Protein AF-C8KHY8-F1 (afdb_monomer)

Radius of gyration: 14.23 Å; Cα contacts (8 Å, |Δi|>4): 72; chains: 1; bounding box: 24×21×41 Å

Foldseek 3Di:
DKDKDWDDDPPDDAQDWTWIAIPVGDIDIDTDNRHDPVVVQQVNLVHPVSSVVVVVD

Nearest PDB structures (foldseek):
  2b3y-assembly2_B  TM=9.697E-01  e=9.473E-05  Homo sapiens
  3snp-assembly2_B  TM=9.794E-01  e=1.686E-04  Oryctolagus cuniculus
  3sn2-assembly1_A  TM=9.611E-01  e=1.483E-04  Oryctolagus cuniculus
  1ikv-assembly1_A  TM=4.595E-01  e=4.440E-01  Human immunodeficiency virus 1
  3t19-assembly1_A  TM=4.027E-01  e=7.900E-01  HIV-1 M:B_HXB2R

Structure (mmCIF, N/CA/C/O backbone):
data_AF-C8KHY8-F1
#
_entry.id   AF-C8KHY8-F1
#
loop_
_atom_site.group_PDB
_atom_site.id
_atom_site.type_symbol
_atom_site.label_atom_id
_atom_site.label_alt_id
_atom_site.label_comp_id
_atom_site.label_asym_id
_atom_site.label_entity_id
_atom_site.label_seq_id
_atom_site.pdbx_PDB_ins_code
_atom_site.Cartn_x
_atom_site.Cartn_y
_atom_site.Cartn_z
_atom_site.occupancy
_atom_site.B_iso_or_equiv
_atom_site.auth_seq_id
_atom_site.auth_comp_id
_atom_site.auth_asym_id
_atom_site.auth_atom_id
_atom_site.pdbx_PDB_model_num
ATOM 1 N N . THR A 1 1 ? -7.093 -9.332 21.649 1.00 76.06 1 THR A N 1
ATOM 2 C CA . THR A 1 1 ? -6.313 -9.248 20.401 1.00 76.06 1 THR A CA 1
ATOM 3 C C . THR A 1 1 ? -6.975 -8.192 19.561 1.00 76.06 1 THR A C 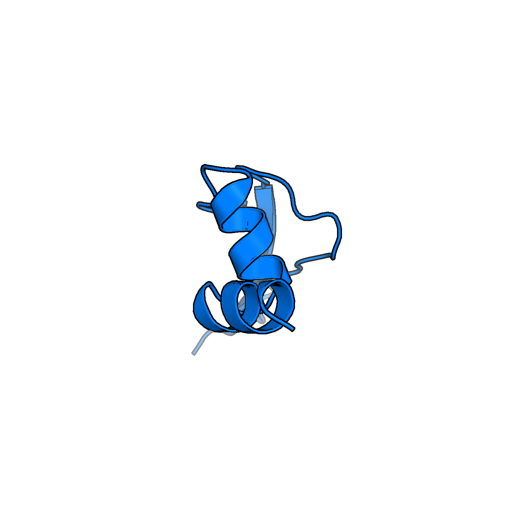1
ATOM 5 O O . THR A 1 1 ? -8.164 -8.341 19.327 1.00 76.06 1 THR A O 1
ATOM 8 N N . GLU A 1 2 ? -6.274 -7.120 19.212 1.00 87.62 2 GLU A N 1
ATOM 9 C CA . GLU A 1 2 ? -6.841 -6.027 18.407 1.00 87.62 2 GLU A CA 1
ATOM 10 C C . GLU A 1 2 ? -6.710 -6.350 16.917 1.00 87.62 2 GLU A C 1
ATOM 12 O O . GLU A 1 2 ? -5.720 -6.960 16.496 1.00 87.62 2 GLU A O 1
ATOM 17 N N . LYS A 1 3 ? -7.714 -5.970 16.124 1.00 92.44 3 LYS A N 1
ATOM 18 C CA . LYS A 1 3 ? -7.697 -6.112 14.664 1.00 92.44 3 LYS A CA 1
ATOM 19 C C . LYS A 1 3 ? -7.498 -4.746 14.027 1.00 92.44 3 LYS A C 1
ATOM 21 O O . LYS A 1 3 ? -8.220 -3.809 14.345 1.00 92.44 3 LYS A O 1
ATOM 26 N N . PHE A 1 4 ? -6.549 -4.664 13.099 1.00 94.12 4 PHE A N 1
ATOM 27 C CA . PHE A 1 4 ? -6.224 -3.445 12.365 1.00 94.12 4 PHE A CA 1
ATOM 28 C C . PHE A 1 4 ? -6.648 -3.595 10.907 1.00 94.12 4 PHE A C 1
ATOM 30 O O . PHE A 1 4 ? -6.155 -4.476 10.202 1.00 94.12 4 PHE A O 1
ATOM 37 N N . ASN A 1 5 ? -7.531 -2.715 10.453 1.00 92.62 5 ASN A N 1
ATOM 38 C CA . ASN A 1 5 ? -7.930 -2.591 9.061 1.00 92.62 5 ASN A CA 1
ATOM 39 C C . ASN A 1 5 ? -7.147 -1.440 8.431 1.00 92.62 5 ASN A C 1
ATOM 41 O O . ASN A 1 5 ? -7.286 -0.289 8.840 1.00 92.62 5 ASN A O 1
ATOM 45 N N . ILE A 1 6 ? -6.313 -1.757 7.443 1.00 91.75 6 ILE A N 1
ATOM 46 C CA . ILE A 1 6 ? -5.509 -0.777 6.711 1.00 91.75 6 ILE A CA 1
ATOM 47 C C . ILE A 1 6 ? -6.184 -0.570 5.358 1.00 91.75 6 ILE A C 1
ATOM 49 O O . ILE A 1 6 ? -6.173 -1.465 4.513 1.00 91.75 6 ILE A O 1
ATOM 53 N N . LEU A 1 7 ? -6.801 0.592 5.167 1.00 85.38 7 LEU A N 1
ATOM 54 C CA . LEU A 1 7 ? -7.515 0.918 3.936 1.00 85.38 7 LEU A CA 1
ATOM 55 C C . LEU A 1 7 ? -6.500 1.399 2.889 1.00 85.38 7 LEU A C 1
ATOM 57 O O . LEU A 1 7 ? -6.006 2.523 2.965 1.00 85.38 7 LEU A O 1
ATOM 61 N N . ILE A 1 8 ? -6.149 0.524 1.943 1.00 86.19 8 ILE A N 1
ATOM 62 C CA . ILE A 1 8 ? -5.237 0.825 0.829 1.00 86.19 8 ILE A CA 1
ATOM 63 C C . ILE A 1 8 ? -6.031 0.775 -0.475 1.00 86.19 8 ILE A C 1
ATOM 65 O O . ILE A 1 8 ? -6.738 -0.198 -0.731 1.00 86.19 8 ILE A O 1
ATOM 69 N N . ASP A 1 9 ? -5.888 1.816 -1.293 1.00 81.94 9 ASP A N 1
ATOM 70 C CA . ASP A 1 9 ? -6.468 1.920 -2.631 1.00 81.94 9 ASP A CA 1
ATOM 71 C C . ASP A 1 9 ? -5.407 1.759 -3.739 1.00 81.94 9 ASP A C 1
ATOM 73 O O . ASP A 1 9 ? -4.197 1.822 -3.502 1.00 81.94 9 ASP A O 1
ATOM 77 N N . ASP A 1 10 ? -5.857 1.564 -4.984 1.00 79.50 10 ASP A N 1
ATOM 78 C CA . ASP A 1 10 ? -4.972 1.431 -6.155 1.00 79.50 10 ASP A CA 1
ATOM 79 C C . ASP A 1 10 ? -4.235 2.740 -6.514 1.00 79.50 10 ASP A C 1
ATOM 81 O O . ASP A 1 10 ? -3.241 2.737 -7.260 1.00 79.50 10 ASP A O 1
ATOM 85 N N . SER A 1 11 ? -4.682 3.867 -5.949 1.00 84.31 11 SER A N 1
ATOM 86 C CA . SER A 1 11 ? -4.047 5.183 -6.062 1.00 84.31 11 SER A CA 1
ATOM 87 C C . SER A 1 11 ? -2.870 5.390 -5.105 1.00 84.31 11 SER A C 1
ATOM 89 O O . SER A 1 11 ? -2.393 6.516 -4.979 1.00 84.31 11 SER A O 1
ATOM 91 N N . LEU A 1 12 ? -2.344 4.316 -4.502 1.00 86.94 12 LEU A N 1
ATOM 92 C CA . LEU A 1 12 ? -1.185 4.371 -3.618 1.00 86.94 12 LEU A CA 1
ATOM 93 C C . LEU A 1 12 ? -0.012 5.155 -4.235 1.00 86.94 12 LEU A C 1
ATOM 95 O O . LEU A 1 12 ? 0.417 4.886 -5.364 1.00 86.94 12 LEU A O 1
ATOM 99 N N . THR A 1 13 ? 0.518 6.098 -3.459 1.00 91.12 13 THR A N 1
ATOM 100 C CA . THR A 1 13 ? 1.665 6.952 -3.781 1.00 91.12 13 THR A CA 1
ATOM 101 C C . THR A 1 13 ? 2.830 6.718 -2.817 1.00 91.12 13 THR A C 1
ATOM 103 O O . THR A 1 13 ? 2.690 6.138 -1.739 1.00 91.12 13 THR A O 1
ATOM 106 N N . VAL A 1 14 ? 4.019 7.160 -3.227 1.00 92.69 14 VAL A N 1
ATOM 107 C CA . VAL A 1 14 ? 5.231 7.144 -2.397 1.00 92.69 14 VAL A CA 1
ATOM 108 C C . VAL A 1 14 ? 5.000 8.000 -1.149 1.00 92.69 14 VAL A C 1
ATOM 110 O O . VAL A 1 14 ? 4.497 9.117 -1.256 1.00 92.69 14 VAL A O 1
ATOM 113 N N . LYS A 1 15 ? 5.387 7.495 0.030 1.00 92.62 15 LYS A N 1
ATOM 114 C CA . LYS A 1 15 ? 5.201 8.166 1.331 1.00 92.62 15 LYS A CA 1
ATOM 115 C C . LYS A 1 15 ? 3.749 8.591 1.608 1.00 92.62 15 LYS A C 1
ATOM 117 O O . LYS A 1 15 ? 3.508 9.603 2.265 1.00 92.62 15 LYS A O 1
ATOM 122 N N . GLN A 1 16 ? 2.772 7.822 1.127 1.00 90.88 16 GLN A N 1
ATOM 123 C CA . GLN A 1 16 ? 1.362 8.089 1.399 1.00 90.88 16 GLN A CA 1
ATOM 124 C C . GLN A 1 16 ? 1.037 7.904 2.880 1.00 90.88 16 GLN A C 1
ATOM 126 O O . GLN A 1 16 ? 1.50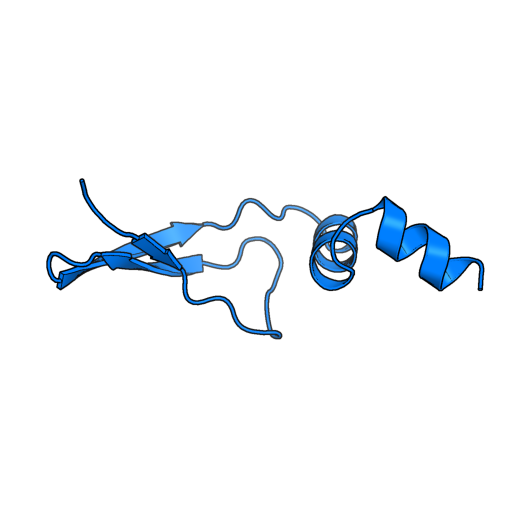0 6.955 3.517 1.00 90.88 16 GLN A O 1
ATOM 131 N N . ILE A 1 17 ? 0.192 8.786 3.407 1.00 93.25 17 ILE A N 1
ATOM 132 C CA . ILE A 1 17 ? -0.419 8.624 4.723 1.00 93.25 17 ILE A CA 1
ATOM 133 C C . ILE A 1 17 ? -1.717 7.835 4.543 1.00 93.25 17 ILE A C 1
ATOM 135 O O . ILE A 1 17 ? -2.587 8.260 3.785 1.00 93.25 17 ILE A O 1
ATOM 139 N N . VAL A 1 18 ? -1.844 6.708 5.239 1.00 92.31 18 VAL A N 1
ATOM 140 C CA . VAL A 1 18 ? -3.043 5.858 5.229 1.00 92.31 18 VAL A CA 1
ATOM 141 C C . VAL A 1 18 ? -3.710 5.870 6.597 1.00 92.31 18 VAL A C 1
ATOM 143 O O . VAL A 1 18 ? -3.049 6.036 7.625 1.00 92.3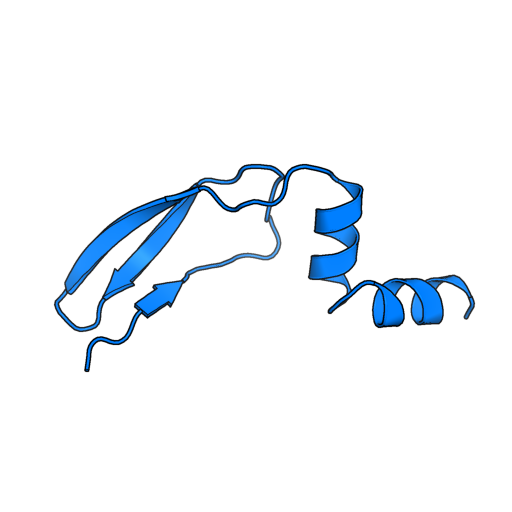1 18 VAL A O 1
ATOM 146 N N . GLU A 1 19 ? -5.030 5.728 6.606 1.00 93.06 19 GLU A N 1
ATOM 147 C CA . GLU A 1 19 ? -5.809 5.593 7.833 1.00 93.06 19 GLU A CA 1
ATOM 148 C C . GLU A 1 19 ? -5.921 4.113 8.207 1.00 93.06 19 GLU A C 1
ATOM 150 O O . GLU A 1 19 ? -6.197 3.255 7.366 1.00 93.06 19 GLU A O 1
ATOM 155 N N . VAL A 1 20 ? -5.667 3.826 9.479 1.00 92.81 20 VAL A N 1
ATOM 156 C CA . VAL A 1 20 ? -5.838 2.509 10.079 1.00 92.81 20 VAL A CA 1
ATOM 157 C C . VAL A 1 20 ? -7.004 2.594 11.044 1.00 92.81 20 VAL A C 1
ATOM 159 O O . VAL A 1 20 ? -7.024 3.457 11.923 1.00 92.81 20 VAL A O 1
ATOM 162 N N . GLU A 1 21 ? -7.959 1.688 10.882 1.00 93.81 21 GLU A N 1
ATOM 163 C CA . GLU A 1 21 ? -9.109 1.546 11.767 1.00 93.81 21 GLU A CA 1
ATOM 164 C C . GLU A 1 21 ? -8.930 0.306 12.638 1.00 93.81 21 GLU A C 1
ATOM 166 O O . GLU A 1 21 ? -8.583 -0.765 12.137 1.00 93.81 21 GLU A O 1
ATOM 171 N N . THR A 1 22 ? -9.169 0.432 13.940 1.00 92.56 22 THR A N 1
ATOM 172 C CA . THR A 1 22 ? -9.194 -0.718 14.847 1.00 92.56 22 THR A CA 1
ATOM 173 C C . THR A 1 22 ? -10.614 -1.213 15.079 1.00 92.56 22 THR A C 1
ATOM 175 O O . THR A 1 22 ? -11.580 -0.453 14.987 1.00 92.56 22 THR A O 1
ATOM 178 N N . ASP A 1 23 ? -10.755 -2.486 15.441 1.00 92.56 23 ASP A N 1
ATOM 179 C CA . ASP A 1 23 ? -12.030 -3.054 15.897 1.00 92.56 23 ASP A CA 1
ATOM 180 C C . ASP A 1 23 ? -12.569 -2.399 17.181 1.00 92.56 23 ASP A C 1
ATOM 182 O O . ASP A 1 23 ? -13.771 -2.433 17.433 1.00 92.56 23 ASP A O 1
A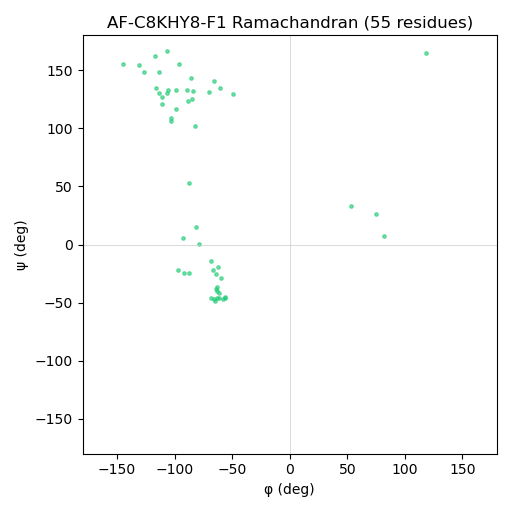TOM 186 N N . SER A 1 24 ? -11.704 -1.724 17.939 1.00 89.19 24 SER A N 1
ATOM 187 C CA . SER A 1 24 ? -12.063 -0.881 19.086 1.00 89.19 24 SER A CA 1
ATOM 188 C C . SER A 1 24 ? -12.602 0.509 18.696 1.00 89.19 24 SER A C 1
ATOM 190 O O . SER A 1 24 ? -12.913 1.310 19.576 1.00 89.19 24 SER A O 1
ATOM 192 N N . GLY A 1 25 ? -12.699 0.827 17.398 1.00 86.81 25 GLY A N 1
ATOM 193 C CA . GLY A 1 25 ? -13.212 2.105 16.888 1.00 86.81 25 GLY A CA 1
ATOM 194 C C . GLY A 1 25 ? -12.197 3.253 16.888 1.00 86.81 25 GLY A C 1
ATOM 195 O O . GLY A 1 25 ? -12.560 4.394 16.602 1.00 86.81 25 GLY A O 1
ATOM 196 N N . ILE A 1 26 ? -10.926 2.974 17.189 1.00 91.56 26 ILE A N 1
ATOM 197 C CA . ILE A 1 26 ? -9.855 3.973 17.155 1.00 91.56 26 ILE A CA 1
ATOM 198 C C . ILE A 1 26 ? -9.349 4.085 15.719 1.00 91.56 26 ILE A C 1
ATOM 200 O O . ILE A 1 26 ? -9.051 3.079 15.076 1.00 91.56 26 ILE A O 1
ATOM 204 N N . LYS A 1 27 ? -9.217 5.319 15.229 1.00 93.56 27 LYS A N 1
ATOM 205 C CA . LYS A 1 27 ? -8.627 5.607 13.922 1.00 93.56 27 LYS A CA 1
ATOM 206 C C . LYS A 1 27 ? -7.363 6.423 14.086 1.00 93.56 27 LYS A C 1
ATOM 208 O O . LYS A 1 27 ? -7.338 7.392 14.845 1.00 93.56 27 LYS A O 1
ATOM 213 N N . PHE A 1 28 ? -6.318 6.045 13.367 1.00 94.12 28 PHE A N 1
ATOM 214 C CA . PHE A 1 28 ? -5.066 6.788 13.361 1.00 94.12 28 PHE A CA 1
ATOM 215 C C . PHE A 1 28 ? -4.413 6.755 11.986 1.00 94.12 28 PHE A C 1
ATOM 217 O O . PHE A 1 28 ? -4.650 5.866 11.172 1.00 94.12 28 PHE A O 1
ATOM 224 N N . LYS A 1 29 ? -3.588 7.766 11.722 1.00 93.75 29 LYS A N 1
ATOM 225 C CA . LYS A 1 29 ? -2.894 7.936 10.448 1.00 93.75 29 LYS A CA 1
ATOM 226 C C . LYS A 1 29 ? -1.465 7.427 10.563 1.00 93.75 29 LYS A C 1
ATOM 228 O O . LYS A 1 29 ? -0.760 7.790 11.503 1.00 93.75 29 LYS A O 1
ATOM 233 N N . VAL A 1 30 ? -1.031 6.630 9.594 1.00 93.75 30 VAL A N 1
ATOM 234 C CA . VAL A 1 30 ? 0.335 6.099 9.516 1.00 93.75 30 VAL A CA 1
ATOM 235 C C . VAL A 1 30 ? 0.964 6.408 8.169 1.00 93.75 30 VAL A C 1
ATOM 237 O O . VAL A 1 30 ? 0.288 6.465 7.145 1.00 93.75 30 VAL A O 1
ATOM 240 N N . LEU A 1 31 ? 2.280 6.599 8.169 1.00 93.62 31 LEU A N 1
ATOM 241 C CA . LEU A 1 31 ? 3.057 6.783 6.952 1.00 93.62 31 LEU A CA 1
ATOM 242 C C . LEU A 1 31 ? 3.436 5.421 6.361 1.00 93.62 31 LEU A C 1
ATOM 244 O O . LEU A 1 31 ? 4.091 4.611 7.020 1.00 93.62 31 LEU A O 1
ATOM 248 N N . THR A 1 32 ? 3.089 5.195 5.099 1.00 92.44 32 THR A N 1
ATOM 249 C CA . THR A 1 32 ? 3.577 4.044 4.334 1.00 92.44 32 THR A CA 1
ATOM 250 C C . THR A 1 32 ? 5.066 4.208 4.023 1.00 92.44 32 THR A C 1
ATOM 252 O O . THR A 1 32 ? 5.518 5.252 3.550 1.00 92.44 32 THR A O 1
ATOM 255 N N . ARG A 1 33 ? 5.863 3.168 4.291 1.00 94.12 33 ARG A N 1
ATOM 256 C CA . ARG A 1 33 ? 7.316 3.152 4.036 1.00 94.12 33 ARG A CA 1
ATOM 257 C C . ARG A 1 33 ? 7.632 2.694 2.615 1.00 94.12 33 ARG A C 1
ATOM 259 O O . ARG A 1 33 ? 8.388 1.757 2.408 1.00 94.12 33 ARG A O 1
ATOM 266 N N . ILE A 1 34 ? 6.997 3.352 1.653 1.00 93.25 34 ILE A N 1
ATOM 267 C CA . ILE A 1 34 ? 7.308 3.219 0.232 1.00 93.25 34 ILE A CA 1
ATOM 268 C C . ILE A 1 34 ? 8.088 4.471 -0.115 1.00 93.25 34 ILE A C 1
ATOM 270 O O . ILE A 1 34 ? 7.510 5.557 -0.139 1.00 93.25 34 ILE A O 1
ATOM 274 N N . ASP A 1 35 ? 9.396 4.331 -0.305 1.00 93.31 35 ASP A N 1
ATOM 275 C CA . ASP A 1 35 ? 10.308 5.465 -0.440 1.00 93.31 35 ASP A CA 1
ATOM 276 C C . ASP A 1 35 ? 10.584 5.795 -1.913 1.00 93.31 35 ASP A C 1
ATOM 278 O O . ASP A 1 35 ? 10.923 6.935 -2.241 1.00 93.31 35 ASP A O 1
ATOM 282 N N . THR A 1 36 ? 10.377 4.832 -2.819 1.00 93.44 36 THR A N 1
ATOM 283 C CA . THR A 1 36 ? 10.622 5.005 -4.256 1.00 93.44 36 THR A CA 1
ATOM 284 C C . THR A 1 36 ? 9.460 4.539 -5.138 1.00 93.44 36 THR A C 1
ATOM 286 O O . THR A 1 36 ? 8.699 3.633 -4.802 1.00 93.44 36 THR A O 1
ATOM 289 N N . ASN A 1 37 ? 9.363 5.112 -6.344 1.00 92.12 37 ASN A N 1
ATOM 290 C CA . ASN A 1 37 ? 8.397 4.667 -7.360 1.00 92.12 37 ASN A CA 1
ATOM 291 C C . ASN A 1 37 ? 8.653 3.226 -7.834 1.00 92.12 37 ASN A C 1
ATOM 293 O O . ASN A 1 37 ? 7.740 2.544 -8.296 1.00 92.12 37 ASN A O 1
ATOM 297 N N . VAL A 1 38 ? 9.897 2.754 -7.732 1.00 92.62 38 VAL A N 1
ATOM 298 C CA . VAL A 1 38 ? 10.266 1.382 -8.095 1.00 92.62 38 VAL A CA 1
ATOM 299 C C . VAL A 1 38 ? 9.639 0.389 -7.114 1.00 92.62 38 VAL A C 1
ATOM 301 O O . VAL A 1 38 ? 9.004 -0.570 -7.544 1.00 92.62 38 VAL A O 1
ATOM 304 N N . GLU A 1 39 ? 9.731 0.656 -5.810 1.00 92.81 39 GLU A N 1
ATOM 305 C CA . GLU A 1 39 ? 9.067 -0.150 -4.776 1.00 92.81 39 GLU A CA 1
ATOM 306 C C . GLU A 1 39 ? 7.549 -0.137 -4.928 1.00 92.81 39 GLU A C 1
ATOM 308 O O . GLU A 1 39 ? 6.915 -1.188 -4.832 1.00 92.81 39 GLU A O 1
ATOM 313 N N . LEU A 1 40 ? 6.970 1.029 -5.232 1.00 92.56 40 LEU A N 1
ATOM 314 C CA . LEU A 1 40 ? 5.541 1.146 -5.506 1.00 92.56 40 LEU A CA 1
ATOM 315 C C . LEU A 1 40 ? 5.117 0.204 -6.642 1.00 92.56 40 LEU A C 1
ATOM 317 O O . LEU A 1 40 ? 4.132 -0.522 -6.515 1.00 92.56 40 LEU A O 1
ATOM 321 N N . ASN A 1 41 ? 5.890 0.162 -7.730 1.00 92.06 41 ASN A N 1
ATOM 322 C CA . ASN A 1 41 ? 5.635 -0.747 -8.846 1.00 92.06 41 ASN A CA 1
ATOM 323 C C . ASN A 1 41 ? 5.771 -2.218 -8.446 1.00 92.06 41 ASN A C 1
ATOM 325 O O . ASN A 1 41 ? 4.972 -3.040 -8.895 1.00 92.06 41 ASN A O 1
ATOM 329 N N . TYR A 1 42 ? 6.735 -2.565 -7.593 1.00 93.62 42 TYR A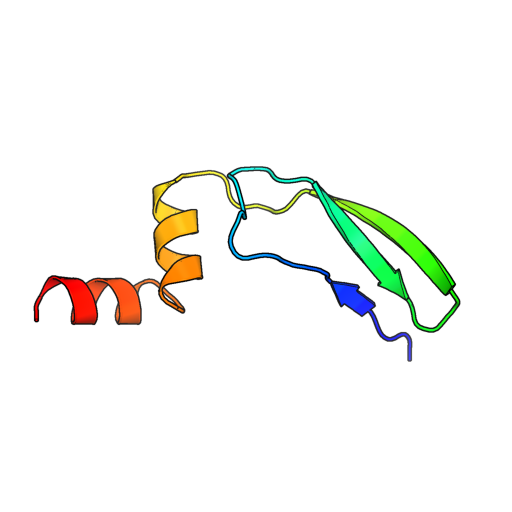 N 1
ATOM 330 C CA . TYR A 1 42 ? 6.854 -3.929 -7.079 1.00 93.62 42 TYR A CA 1
ATOM 331 C C . TYR A 1 42 ? 5.634 -4.318 -6.252 1.00 93.62 42 TYR A C 1
ATOM 333 O O . TYR A 1 42 ? 5.067 -5.378 -6.493 1.00 93.62 42 TYR A O 1
ATOM 341 N N . ILE A 1 43 ? 5.179 -3.457 -5.340 1.00 91.56 43 ILE A N 1
ATOM 342 C CA . ILE A 1 43 ? 3.997 -3.713 -4.505 1.00 91.56 43 ILE A CA 1
ATOM 343 C C . ILE A 1 43 ? 2.748 -3.879 -5.374 1.00 91.56 43 ILE A C 1
ATOM 345 O O . ILE A 1 43 ? 2.036 -4.869 -5.219 1.00 91.56 43 ILE A O 1
ATOM 349 N N . LYS A 1 44 ? 2.535 -2.993 -6.357 1.00 90.62 44 LYS A N 1
ATOM 350 C CA . LYS A 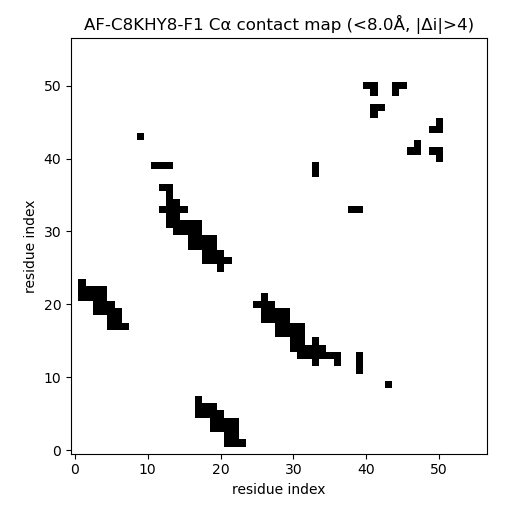1 44 ? 1.408 -3.090 -7.305 1.00 90.62 44 LYS A C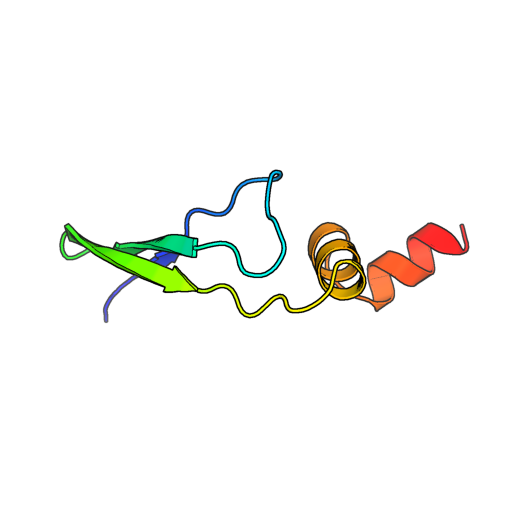A 1
ATOM 351 C C . LYS A 1 44 ? 1.407 -4.388 -8.114 1.00 90.62 44 LYS A C 1
ATOM 353 O O . LYS A 1 44 ? 0.352 -4.872 -8.503 1.00 90.62 44 LYS A O 1
ATOM 358 N N . ASN A 1 45 ? 2.578 -4.974 -8.352 1.00 91.56 45 ASN A N 1
ATOM 359 C CA . ASN A 1 45 ? 2.710 -6.246 -9.062 1.00 91.56 45 ASN A CA 1
ATOM 360 C C . ASN A 1 45 ? 2.724 -7.468 -8.131 1.00 91.56 45 ASN A C 1
ATOM 362 O O . ASN A 1 45 ? 2.926 -8.584 -8.603 1.00 91.56 45 ASN A O 1
ATOM 366 N N . GLY A 1 46 ? 2.507 -7.295 -6.824 1.00 91.12 46 GLY A N 1
ATOM 367 C CA . GLY A 1 46 ? 2.535 -8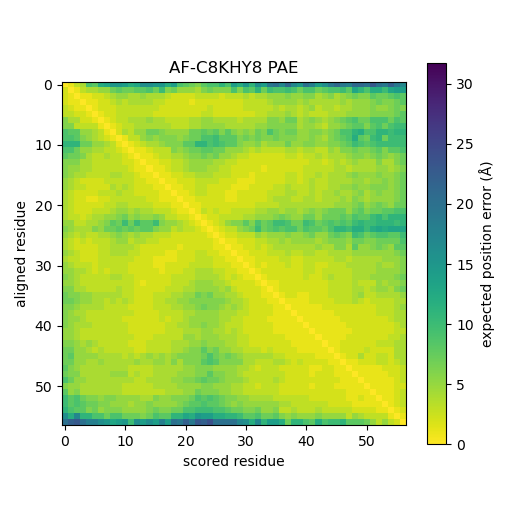.389 -5.852 1.00 91.12 46 GLY A CA 1
ATOM 368 C C . GLY A 1 46 ? 3.949 -8.873 -5.518 1.00 91.12 46 GLY A C 1
ATOM 369 O O . GLY A 1 46 ? 4.137 -10.039 -5.184 1.00 91.12 46 GLY A O 1
ATOM 370 N N . GLY A 1 47 ? 4.953 -8.007 -5.652 1.00 92.94 47 GLY A N 1
ATOM 371 C CA . GLY A 1 47 ? 6.353 -8.259 -5.319 1.00 92.94 47 GLY A CA 1
ATOM 372 C C . GLY A 1 47 ? 7.301 -8.154 -6.514 1.00 92.94 47 GLY A C 1
ATOM 373 O O . GLY A 1 47 ? 6.898 -8.179 -7.679 1.00 92.94 47 GLY A O 1
ATOM 374 N N . ILE A 1 48 ? 8.601 -8.068 -6.218 1.00 94.69 48 ILE A N 1
ATOM 375 C CA . ILE A 1 48 ? 9.641 -7.899 -7.243 1.00 94.69 48 ILE A CA 1
ATOM 376 C C . ILE A 1 48 ? 9.716 -9.080 -8.217 1.00 94.69 48 ILE A C 1
ATOM 378 O O . ILE A 1 48 ? 9.908 -8.876 -9.413 1.00 94.69 48 ILE A O 1
ATOM 382 N N . LEU A 1 49 ? 9.513 -10.310 -7.736 1.00 94.25 49 LEU A N 1
ATOM 383 C CA . LEU A 1 49 ? 9.553 -11.501 -8.586 1.00 94.25 49 LEU A CA 1
ATOM 384 C C . LEU A 1 49 ? 8.410 -11.489 -9.607 1.00 94.25 49 LEU A C 1
ATOM 386 O O . LEU A 1 49 ? 8.640 -11.682 -10.797 1.00 94.25 49 LEU A O 1
ATOM 390 N N . ASN A 1 50 ? 7.194 -11.187 -9.149 1.00 94.19 50 ASN A N 1
ATOM 391 C CA . ASN A 1 50 ? 6.021 -11.078 -10.011 1.00 94.19 50 ASN A CA 1
ATOM 392 C C . ASN A 1 50 ? 6.165 -9.935 -11.023 1.00 94.19 50 ASN A C 1
ATOM 394 O O . ASN A 1 50 ? 5.826 -10.112 -12.191 1.00 94.19 50 ASN A O 1
ATOM 398 N N . TYR A 1 51 ?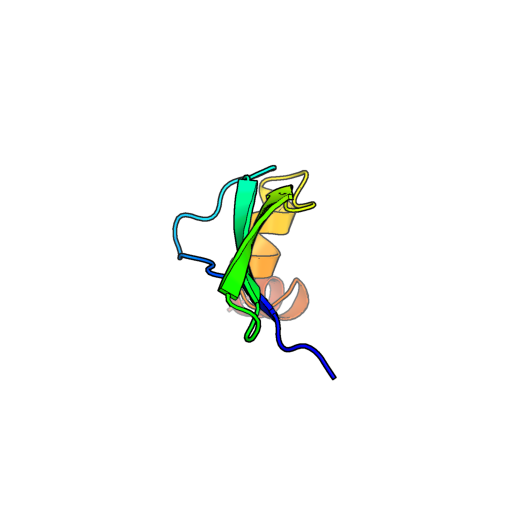 6.721 -8.795 -10.600 1.00 95.19 51 TYR A N 1
ATOM 399 C CA . TYR A 1 51 ? 7.060 -7.697 -11.503 1.00 95.19 51 TYR A CA 1
ATOM 400 C C . TYR A 1 51 ? 8.029 -8.142 -12.606 1.00 95.19 51 TYR A C 1
ATOM 402 O O . TYR A 1 51 ? 7.795 -7.862 -13.778 1.00 95.19 51 TYR A O 1
ATOM 410 N N . MET A 1 52 ? 9.098 -8.860 -12.246 1.00 94.31 52 MET A N 1
ATOM 411 C CA . MET A 1 52 ? 10.095 -9.326 -13.212 1.00 94.31 52 MET A CA 1
ATOM 412 C C . MET A 1 52 ? 9.504 -10.334 -14.197 1.00 94.31 52 MET A C 1
ATOM 414 O O . MET A 1 52 ? 9.649 -10.142 -15.399 1.00 94.31 52 MET A O 1
ATOM 418 N N . ILE A 1 53 ? 8.786 -11.357 -13.722 1.00 94.19 53 ILE A N 1
ATOM 419 C CA . ILE A 1 53 ? 8.167 -12.372 -14.594 1.00 94.19 53 ILE A CA 1
ATOM 420 C C . ILE A 1 53 ? 7.236 -11.712 -15.622 1.00 94.19 53 ILE A C 1
ATOM 422 O O . ILE A 1 53 ? 7.334 -12.005 -16.808 1.00 94.19 53 ILE A O 1
ATOM 426 N N . ARG A 1 54 ? 6.389 -10.768 -15.191 1.00 93.44 54 ARG A N 1
ATOM 427 C CA . ARG A 1 54 ? 5.478 -10.021 -16.079 1.00 93.44 54 ARG A CA 1
ATOM 428 C C . ARG A 1 54 ? 6.190 -9.099 -17.070 1.00 93.44 54 ARG A C 1
ATOM 430 O O . ARG A 1 54 ? 5.577 -8.707 -18.049 1.00 93.44 54 ARG A O 1
ATOM 437 N N . LYS A 1 55 ? 7.433 -8.703 -16.787 1.00 90.12 55 LYS A N 1
ATOM 438 C CA . LYS A 1 55 ? 8.239 -7.824 -17.645 1.00 90.12 55 LYS A CA 1
ATOM 439 C C . LYS A 1 55 ? 9.034 -8.593 -18.704 1.00 90.12 55 LYS A C 1
ATOM 441 O O . LYS A 1 55 ? 9.443 -7.997 -19.695 1.00 90.12 55 LYS A O 1
ATOM 446 N N . PHE A 1 56 ? 9.315 -9.870 -18.448 1.00 87.62 56 PHE A N 1
ATOM 447 C CA . PHE A 1 56 ? 10.036 -10.751 -19.370 1.00 87.62 56 PHE A CA 1
ATOM 448 C C . PHE A 1 56 ? 9.117 -11.540 -20.308 1.00 87.62 56 PHE A C 1
ATOM 450 O O . PHE A 1 56 ? 9.584 -11.965 -21.364 1.00 87.62 56 PHE A O 1
ATOM 457 N N . LEU A 1 57 ? 7.859 -11.755 -19.909 1.00 74.69 57 LEU A N 1
ATOM 458 C CA . LEU A 1 57 ? 6.779 -12.203 -20.794 1.00 74.69 57 LEU A CA 1
ATOM 459 C C . LEU A 1 57 ? 6.377 -11.081 -21.757 1.00 74.69 57 LEU A C 1
ATOM 461 O O . LEU A 1 57 ? 6.085 -11.416 -22.924 1.00 74.69 57 LEU A O 1
#

Secondary structure (DSSP, 8-state):
---EEE---TT--TT-EEEEEETTS-EEEEE----SHHHHHHHHTTSHHHHHHHHH-

Solvent-accessible surface area (backbone atoms only — not comparable to full-atom values): 3557 Å² total; per-residue (Å²): 135,89,52,80,47,72,68,80,63,95,80,72,56,66,57,34,75,36,53,34,38,34,80,86,72,53,72,50,78,44,74,45,92,33,88,39,73,67,54,50,51,19,58,78,44,73,30,63,67,47,37,50,55,67,70,76,106

Organism: Brachionus plicatilis (NCBI:txid10195)

Sequence (57 aa):
TEKFNILIDDSLTVKQIVEVETDSGIKFKVLTRIDTNVELNYIKNGGILNYMIRKFL

InterPro domains:
  IPR015928 Aconitase/3-isopropylmalate dehydratase, swivel [G3DSA:3.20.19.10] (1-57)

Mean predicted aligned error: 4.3 Å

pLDDT: mean 90.98, std 4.35, range [74.69, 95.19]